Protein AF-A0A7K0R3N5-F1 (afdb_monomer_lite)

Sequence (73 aa):
MRTRQRTVSALVLAVVGMYASLLFASTAQAATAYRYWTYWQVSNSQWMFAQAGPASTTPANGSVEGWRFGISS

Secondary structure (DSSP, 8-state):
-HHHHHHHHHHHHHHHHHHHHHHSPPPP----SEEEEEEEEEETTEEEE-SS-GGG--PPTT--EEEEEEEE-

pLDDT: mean 91.18, std 8.14, range [61.03, 98.06]

Structure (mmCIF, N/CA/C/O backbone):
data_AF-A0A7K0R3N5-F1
#
_entry.id   AF-A0A7K0R3N5-F1
#
loop_
_atom_site.group_PDB
_atom_site.id
_atom_site.type_symbol
_atom_site.label_atom_id
_atom_site.label_alt_id
_atom_site.label_comp_id
_atom_site.label_asym_id
_atom_site.label_entity_id
_atom_site.label_seq_id
_atom_site.pdbx_PDB_ins_code
_atom_site.Cartn_x
_atom_site.Cartn_y
_atom_site.Cartn_z
_atom_site.occupancy
_atom_site.B_iso_or_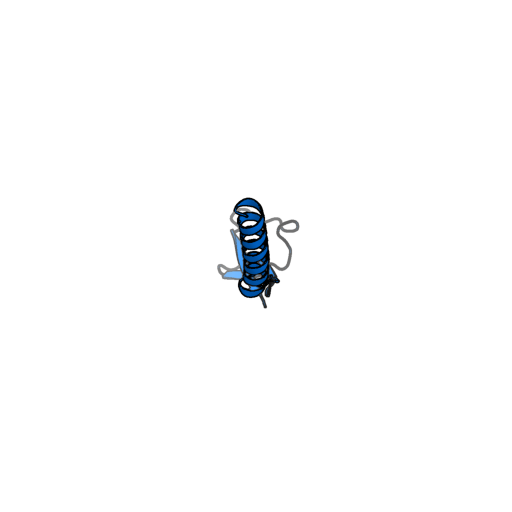equiv
_atom_site.auth_seq_id
_atom_site.auth_comp_id
_atom_site.auth_asym_id
_atom_site.auth_atom_id
_atom_site.pdbx_PDB_model_num
ATOM 1 N N . MET A 1 1 ? 18.237 12.310 -62.580 1.00 61.03 1 MET A N 1
ATOM 2 C CA . MET A 1 1 ? 19.319 12.378 -61.564 1.00 61.03 1 MET A CA 1
ATOM 3 C C . MET A 1 1 ? 18.807 12.783 -60.175 1.00 61.03 1 MET A C 1
ATOM 5 O O . MET A 1 1 ? 18.991 12.004 -59.250 1.00 61.03 1 MET A O 1
ATOM 9 N N . ARG A 1 2 ? 18.078 13.906 -60.024 1.00 69.00 2 ARG A N 1
ATOM 10 C CA . ARG A 1 2 ? 17.511 14.374 -58.733 1.00 69.00 2 ARG A CA 1
ATOM 11 C C . ARG A 1 2 ? 16.582 13.379 -58.010 1.00 69.00 2 ARG A C 1
ATOM 13 O O . ARG A 1 2 ? 16.613 13.304 -56.791 1.00 69.00 2 ARG A O 1
ATOM 20 N N . THR A 1 3 ? 15.773 12.597 -58.727 1.00 70.88 3 THR A N 1
ATOM 21 C CA . THR A 1 3 ? 14.866 11.589 -58.134 1.00 70.88 3 THR A CA 1
ATOM 22 C C . THR A 1 3 ? 15.615 10.415 -57.504 1.00 70.88 3 THR A C 1
ATOM 24 O O . THR A 1 3 ? 15.332 10.063 -56.366 1.00 70.88 3 THR A O 1
ATOM 27 N N . ARG A 1 4 ? 16.638 9.879 -58.186 1.00 73.38 4 ARG A N 1
ATOM 28 C CA . ARG A 1 4 ? 17.515 8.826 -57.641 1.00 73.38 4 ARG A CA 1
ATOM 29 C C . ARG A 1 4 ? 18.264 9.285 -56.388 1.00 73.38 4 ARG A C 1
ATOM 31 O O . ARG A 1 4 ? 18.364 8.524 -55.436 1.00 73.38 4 ARG A O 1
ATOM 38 N N . GLN A 1 5 ? 18.737 10.532 -56.364 1.00 79.88 5 GLN A N 1
ATOM 39 C CA . GLN A 1 5 ? 19.402 11.099 -55.186 1.00 79.88 5 GLN A CA 1
ATOM 40 C C . GLN A 1 5 ? 18.456 11.206 -53.982 1.00 79.88 5 GLN A C 1
ATOM 42 O O . GLN A 1 5 ? 18.843 10.836 -52.881 1.00 79.88 5 GLN A O 1
ATOM 47 N N . ARG A 1 6 ? 17.194 11.611 -54.191 1.00 82.44 6 ARG A N 1
ATOM 48 C CA . ARG A 1 6 ? 16.179 11.671 -53.121 1.00 82.44 6 ARG A CA 1
ATOM 49 C C . ARG A 1 6 ? 15.862 10.292 -52.539 1.00 82.44 6 ARG A C 1
ATOM 51 O O . ARG A 1 6 ? 15.744 10.170 -51.325 1.00 82.44 6 ARG A O 1
ATOM 58 N N . THR A 1 7 ? 15.768 9.260 -53.379 1.00 84.62 7 THR A N 1
ATOM 59 C CA . THR A 1 7 ? 15.532 7.878 -52.926 1.00 84.62 7 THR A CA 1
ATOM 60 C C . THR A 1 7 ? 16.710 7.329 -52.123 1.00 84.62 7 THR A C 1
ATOM 62 O O . THR A 1 7 ? 16.501 6.717 -51.081 1.00 84.62 7 THR A O 1
ATOM 65 N N . VAL A 1 8 ? 17.947 7.586 -52.561 1.00 88.44 8 VAL A N 1
ATOM 66 C CA . VAL A 1 8 ? 19.153 7.170 -51.825 1.00 88.44 8 VAL A CA 1
ATOM 67 C C . VAL A 1 8 ? 19.241 7.880 -50.474 1.00 88.44 8 VAL A C 1
ATOM 69 O O . VAL A 1 8 ? 19.459 7.222 -49.463 1.00 88.44 8 VAL A O 1
ATOM 72 N N . SER A 1 9 ? 19.000 9.193 -50.420 1.00 90.06 9 SER A N 1
ATOM 73 C CA . SER A 1 9 ? 18.965 9.929 -49.150 1.00 90.06 9 SER A CA 1
ATOM 74 C C . SER A 1 9 ? 17.874 9.413 -48.208 1.00 90.06 9 SER A C 1
ATOM 76 O O . SER A 1 9 ? 18.124 9.274 -47.016 1.00 90.06 9 SER A O 1
ATOM 78 N N . ALA A 1 10 ? 16.690 9.081 -48.731 1.00 91.69 10 ALA A N 1
ATOM 79 C CA . ALA A 1 10 ? 15.611 8.502 -47.934 1.00 91.69 10 ALA A CA 1
ATOM 80 C C . ALA A 1 10 ? 15.987 7.126 -47.358 1.00 91.69 10 ALA A C 1
ATOM 82 O O . ALA A 1 10 ? 15.729 6.867 -46.186 1.00 91.69 10 ALA A O 1
ATOM 83 N N . LEU A 1 11 ? 16.646 6.271 -48.149 1.00 95.00 11 LEU A N 1
ATOM 84 C CA . LEU A 1 11 ? 17.143 4.970 -47.690 1.00 95.00 11 LEU A CA 1
ATOM 85 C C . LEU A 1 11 ? 18.212 5.117 -46.605 1.00 95.00 11 LEU A C 1
ATOM 87 O O . LEU A 1 11 ? 18.144 4.434 -45.589 1.00 95.00 11 LEU A O 1
ATOM 91 N N . VAL A 1 12 ? 19.162 6.037 -46.781 1.00 95.75 12 VAL A N 1
ATOM 92 C CA . VAL A 1 12 ? 20.200 6.306 -45.774 1.00 95.75 12 VAL A CA 1
ATOM 93 C C . VAL A 1 12 ? 19.577 6.805 -44.471 1.00 95.75 12 VAL A C 1
ATOM 95 O O . VAL A 1 12 ? 19.924 6.307 -43.406 1.00 95.75 12 VAL A O 1
ATOM 98 N N . LEU A 1 13 ? 18.618 7.732 -44.537 1.00 96.50 13 LEU A N 1
ATOM 99 C CA . LEU A 1 13 ? 17.915 8.225 -43.350 1.00 96.50 13 LEU A CA 1
ATOM 100 C C . LEU A 1 13 ? 17.102 7.128 -42.655 1.00 96.50 13 LEU A C 1
ATOM 102 O O . LEU A 1 13 ? 17.096 7.073 -41.429 1.00 96.50 13 LEU A O 1
ATOM 106 N N . ALA A 1 14 ? 16.460 6.237 -43.412 1.00 95.56 14 ALA A N 1
ATOM 107 C CA . ALA A 1 14 ? 15.732 5.104 -42.847 1.00 95.56 14 ALA A CA 1
ATOM 108 C C . ALA A 1 14 ? 16.674 4.143 -42.108 1.00 95.56 14 ALA A C 1
ATOM 110 O O . ALA A 1 14 ? 16.388 3.731 -40.987 1.00 95.56 14 ALA A O 1
ATOM 111 N N . VAL A 1 15 ? 17.827 3.839 -42.706 1.00 96.56 15 VAL A N 1
ATOM 112 C CA . VAL A 1 15 ? 18.852 2.979 -42.107 1.00 96.56 15 VAL A CA 1
ATOM 113 C C . VAL A 1 15 ? 19.430 3.618 -40.841 1.00 96.56 15 VAL A C 1
ATOM 115 O O . VAL A 1 15 ? 19.485 2.970 -39.798 1.00 96.56 15 VAL A O 1
ATOM 118 N N . VAL A 1 16 ? 19.788 4.904 -40.890 1.00 96.38 16 VAL A N 1
ATOM 119 C CA . VAL A 1 16 ? 20.265 5.656 -39.717 1.00 96.38 16 VAL A CA 1
ATOM 120 C C . VAL A 1 16 ? 19.203 5.700 -38.620 1.00 96.38 16 VAL A C 1
ATOM 122 O O . VAL A 1 16 ? 19.526 5.463 -37.460 1.00 96.38 16 VAL A O 1
ATOM 125 N N . GLY A 1 17 ? 17.938 5.942 -38.971 1.00 95.38 17 GLY A N 1
ATOM 126 C CA . GLY A 1 17 ? 16.822 5.919 -38.027 1.00 95.38 17 GLY A CA 1
ATOM 127 C C . GLY A 1 17 ? 16.641 4.551 -37.366 1.00 95.38 17 GLY A C 1
ATOM 128 O O . GLY A 1 17 ? 16.428 4.476 -36.158 1.00 95.38 17 GLY A O 1
ATOM 129 N N . MET A 1 18 ? 16.810 3.465 -38.125 1.00 94.56 18 MET A N 1
ATOM 130 C CA . MET A 1 18 ? 16.742 2.104 -37.594 1.00 94.56 18 MET A CA 1
ATOM 131 C C . MET A 1 18 ? 17.887 1.826 -36.611 1.00 94.56 18 MET A C 1
ATOM 133 O O . MET A 1 18 ? 17.639 1.350 -35.504 1.00 94.56 18 MET A O 1
ATOM 137 N N . TYR A 1 19 ? 19.126 2.194 -36.948 1.00 95.25 19 TYR A N 1
ATOM 138 C CA . TYR A 1 19 ? 20.256 2.047 -36.024 1.00 95.25 19 TYR A CA 1
ATOM 139 C C . TYR A 1 19 ? 20.115 2.925 -34.781 1.00 95.25 19 TYR A C 1
ATOM 141 O O . TYR A 1 19 ? 20.369 2.456 -33.675 1.00 95.25 19 TYR A O 1
ATOM 149 N N . ALA A 1 20 ? 19.649 4.164 -34.934 1.00 94.31 20 ALA A N 1
ATOM 150 C CA . ALA A 1 20 ? 19.367 5.036 -33.802 1.00 94.31 20 ALA A CA 1
ATOM 151 C C . ALA A 1 20 ? 18.306 4.417 -32.878 1.00 94.31 20 ALA A C 1
ATOM 153 O O . ALA A 1 20 ? 18.486 4.410 -31.665 1.00 94.31 20 ALA A O 1
ATOM 154 N N . SER A 1 21 ? 17.247 3.817 -33.431 1.00 89.75 21 SER A N 1
ATOM 155 C CA . SER A 1 21 ? 16.219 3.153 -32.620 1.00 89.75 21 SER A CA 1
ATOM 156 C C . SER A 1 21 ? 16.761 1.971 -31.812 1.00 89.75 21 SER A C 1
ATOM 158 O O . SER A 1 21 ? 16.326 1.766 -30.688 1.00 89.75 21 SER A O 1
ATOM 160 N N . LEU A 1 22 ? 17.752 1.241 -32.335 1.00 88.12 22 LEU A N 1
ATOM 161 C CA . LEU A 1 22 ? 18.404 0.138 -31.621 1.00 88.12 22 LEU A CA 1
ATOM 162 C C . LEU A 1 22 ? 19.369 0.636 -30.536 1.00 88.12 22 LEU A C 1
ATOM 164 O O . LEU A 1 22 ? 19.462 0.027 -29.475 1.00 88.12 22 LEU A O 1
ATOM 168 N N . LEU A 1 23 ? 20.082 1.736 -30.794 1.00 90.75 23 LEU A N 1
ATOM 169 C CA . LEU A 1 23 ? 21.074 2.299 -29.869 1.00 90.75 23 LEU A CA 1
ATOM 170 C C . LEU A 1 23 ? 20.442 3.094 -28.723 1.00 90.75 23 LEU A C 1
ATOM 172 O O . LEU A 1 23 ? 21.000 3.144 -27.630 1.00 90.75 23 LEU A O 1
ATOM 176 N N . PHE A 1 24 ? 19.291 3.717 -28.973 1.00 89.38 24 PHE A N 1
ATOM 177 C CA . PHE A 1 24 ? 18.585 4.562 -28.010 1.00 89.38 24 PHE A CA 1
ATOM 178 C C . PHE A 1 24 ? 17.276 3.935 -27.511 1.00 89.38 24 PHE A C 1
ATOM 180 O O . PHE A 1 24 ? 16.482 4.614 -26.859 1.00 89.38 24 PHE A O 1
ATOM 187 N N . ALA A 1 25 ? 17.036 2.649 -27.790 1.00 84.31 25 ALA A N 1
ATOM 188 C CA . ALA A 1 25 ? 15.940 1.918 -27.168 1.00 84.31 25 ALA A CA 1
ATOM 189 C C . ALA A 1 25 ? 16.156 1.865 -25.650 1.00 84.31 25 ALA A C 1
ATOM 191 O O . ALA A 1 25 ? 17.182 1.384 -25.166 1.00 84.31 25 ALA A O 1
ATOM 192 N N . SER A 1 26 ? 15.176 2.337 -24.881 1.00 83.06 26 SER A N 1
ATOM 193 C CA . SER A 1 26 ? 15.176 2.142 -23.433 1.00 83.06 26 SER A CA 1
ATOM 194 C C . SER A 1 26 ? 15.011 0.659 -23.108 1.00 83.06 26 SER A C 1
ATOM 196 O O . SER A 1 26 ? 14.228 -0.039 -23.758 1.00 83.06 26 SER A O 1
ATOM 198 N N . THR A 1 27 ? 15.686 0.179 -22.066 1.00 80.31 27 THR A N 1
ATOM 199 C CA . THR A 1 27 ? 15.480 -1.185 -21.576 1.00 80.31 27 THR A CA 1
ATOM 200 C C . THR A 1 27 ? 14.045 -1.360 -21.080 1.00 80.31 27 THR A C 1
ATOM 202 O O . THR A 1 27 ? 13.493 -0.495 -20.397 1.00 80.31 27 THR A O 1
ATOM 205 N N . ALA A 1 28 ? 13.422 -2.491 -21.418 1.00 76.12 28 ALA A N 1
ATOM 206 C CA . ALA A 1 28 ? 12.154 -2.867 -20.811 1.00 76.12 28 ALA A CA 1
ATOM 207 C C . ALA A 1 28 ? 12.387 -3.105 -19.310 1.00 76.12 28 ALA A C 1
ATOM 209 O O . ALA A 1 28 ? 13.173 -3.975 -18.931 1.00 76.12 28 ALA A O 1
ATOM 210 N N . GLN A 1 29 ? 11.739 -2.315 -18.450 1.00 76.06 29 GLN A N 1
ATOM 211 C CA . GLN A 1 29 ? 11.859 -2.479 -17.004 1.00 76.06 29 GLN A CA 1
ATOM 212 C C . GLN A 1 29 ? 10.861 -3.527 -16.513 1.00 76.06 29 GLN A C 1
ATOM 214 O O . GLN A 1 29 ? 9.650 -3.319 -16.567 1.00 76.06 29 GLN A O 1
ATOM 219 N N . ALA A 1 30 ? 11.370 -4.649 -16.008 1.00 72.00 30 ALA A N 1
ATOM 220 C CA . ALA A 1 30 ? 10.575 -5.554 -15.191 1.00 72.00 30 ALA A CA 1
ATOM 221 C C . ALA A 1 30 ? 10.432 -4.968 -13.779 1.00 72.00 30 ALA A C 1
ATOM 223 O O . ALA A 1 30 ? 11.342 -4.304 -13.276 1.00 72.00 30 ALA A O 1
ATOM 224 N N . ALA A 1 31 ? 9.297 -5.213 -13.122 1.00 80.06 31 ALA A N 1
ATOM 225 C CA . ALA A 1 31 ? 9.137 -4.827 -11.727 1.00 80.06 31 ALA A CA 1
ATOM 226 C C . ALA A 1 31 ? 10.151 -5.605 -10.873 1.00 80.06 31 ALA A C 1
ATOM 228 O O . ALA A 1 31 ? 10.035 -6.813 -10.711 1.00 80.06 31 ALA A O 1
ATOM 229 N N . THR A 1 32 ? 11.140 -4.902 -10.322 1.00 83.44 32 THR A N 1
ATOM 230 C CA . THR A 1 32 ? 12.189 -5.479 -9.463 1.00 83.44 32 THR A CA 1
ATOM 231 C C . THR A 1 32 ? 11.741 -5.693 -8.018 1.00 83.44 32 THR A C 1
ATOM 233 O O . THR A 1 32 ? 12.526 -6.151 -7.198 1.00 83.44 32 THR A O 1
ATOM 236 N N . ALA A 1 33 ? 10.502 -5.319 -7.690 1.00 88.00 33 ALA A N 1
ATOM 237 C CA . ALA A 1 33 ? 9.957 -5.391 -6.346 1.00 88.00 33 ALA A CA 1
ATOM 238 C C . ALA A 1 33 ? 8.426 -5.500 -6.362 1.00 88.00 33 ALA A C 1
ATOM 240 O O . ALA A 1 33 ? 7.743 -4.862 -7.179 1.00 88.00 33 ALA A O 1
ATOM 241 N N . TYR A 1 34 ? 7.897 -6.258 -5.406 1.00 92.38 34 TYR A N 1
ATOM 242 C CA . TYR A 1 34 ? 6.475 -6.364 -5.112 1.00 92.38 34 TYR A CA 1
ATOM 243 C C . TYR A 1 34 ? 5.982 -5.096 -4.423 1.00 92.38 34 TYR A C 1
ATOM 245 O O . TYR A 1 34 ? 6.583 -4.622 -3.461 1.00 92.38 34 TYR A O 1
ATOM 253 N N . ARG A 1 35 ? 4.862 -4.557 -4.911 1.00 95.12 35 ARG A N 1
ATOM 254 C CA . ARG A 1 35 ? 4.183 -3.380 -4.358 1.00 95.12 35 ARG A CA 1
ATOM 255 C C . ARG A 1 35 ? 2.845 -3.816 -3.804 1.00 95.12 35 ARG A C 1
ATOM 257 O O . ARG A 1 35 ? 2.042 -4.390 -4.535 1.00 95.12 35 ARG A O 1
ATOM 264 N N . TYR A 1 36 ? 2.616 -3.559 -2.528 1.00 95.69 36 TYR A N 1
ATOM 265 C CA . TYR A 1 36 ? 1.431 -4.055 -1.847 1.00 95.69 36 TYR A CA 1
ATOM 266 C C . TYR A 1 36 ? 1.006 -3.113 -0.729 1.00 95.69 36 TYR A C 1
ATOM 268 O O . TYR A 1 36 ? 1.797 -2.333 -0.196 1.00 95.69 36 TYR A O 1
ATOM 276 N N . TRP A 1 37 ? -0.270 -3.194 -0.376 1.00 97.44 37 TRP A N 1
ATOM 277 C CA . TRP A 1 37 ? -0.799 -2.580 0.830 1.00 97.44 37 TRP A CA 1
ATOM 278 C C . TRP A 1 37 ? -0.831 -3.626 1.937 1.00 97.44 37 TRP A C 1
ATOM 280 O O . TRP A 1 37 ? -1.362 -4.719 1.757 1.00 97.44 37 TRP A O 1
ATOM 290 N N . THR A 1 38 ? -0.256 -3.285 3.083 1.00 97.31 38 THR A N 1
ATOM 291 C CA . THR A 1 38 ? -0.382 -4.062 4.319 1.00 97.31 38 THR A CA 1
ATOM 292 C C . THR A 1 38 ? -1.508 -3.505 5.161 1.00 97.31 38 THR A C 1
ATOM 294 O O . THR A 1 38 ? -1.746 -2.298 5.147 1.00 97.31 38 THR A O 1
ATOM 297 N N . TYR A 1 39 ? -2.184 -4.380 5.892 1.00 98.06 39 TYR A N 1
ATOM 298 C CA . TYR A 1 39 ? -3.345 -4.041 6.698 1.00 98.06 39 TYR A CA 1
ATOM 299 C C . TYR A 1 39 ? -2.996 -4.135 8.189 1.00 98.06 39 TYR A C 1
ATOM 301 O O . TYR A 1 39 ? -2.321 -5.067 8.631 1.00 98.06 39 TYR A O 1
ATOM 309 N N . TRP A 1 40 ? -3.398 -3.111 8.936 1.00 97.94 40 TRP A N 1
ATOM 310 C CA . TRP A 1 40 ? -3.000 -2.866 10.319 1.00 97.94 40 TRP A CA 1
ATOM 311 C C . TRP A 1 40 ? -4.208 -2.447 11.153 1.00 97.94 40 TRP A C 1
ATOM 313 O O . TRP A 1 40 ? -5.140 -1.822 10.646 1.00 97.94 40 TRP A O 1
ATOM 323 N N . GLN A 1 41 ? -4.162 -2.744 12.449 1.00 97.44 41 GLN A N 1
ATOM 324 C CA . GLN A 1 41 ? -5.182 -2.354 13.421 1.00 97.44 41 GLN A CA 1
ATOM 325 C C . GLN A 1 41 ? -4.524 -1.737 14.652 1.00 97.44 41 GLN A C 1
ATOM 327 O O . GLN A 1 41 ? -3.410 -2.115 15.026 1.00 97.44 41 GLN A O 1
ATOM 332 N N . VAL A 1 42 ? -5.211 -0.794 15.293 1.00 96.75 42 VAL A N 1
ATOM 333 C CA . VAL A 1 42 ? -4.793 -0.286 16.601 1.00 96.75 42 VAL A CA 1
ATOM 334 C C . VAL A 1 42 ? -5.322 -1.208 17.695 1.00 96.75 42 VAL A C 1
ATOM 336 O O . VAL A 1 42 ? -6.527 -1.414 17.815 1.00 96.75 42 VAL A O 1
ATOM 339 N N . SER A 1 43 ? -4.422 -1.728 18.525 1.00 93.25 43 SER A N 1
ATOM 340 C CA . SER A 1 43 ? -4.739 -2.510 19.722 1.00 93.25 43 SER A CA 1
ATOM 341 C C . SER A 1 43 ? -3.848 -2.054 20.872 1.00 93.25 43 SER A C 1
ATOM 343 O O . SER A 1 43 ? -2.662 -1.800 20.672 1.00 93.25 43 SER A O 1
ATOM 345 N N . ASN A 1 44 ? -4.419 -1.885 22.070 1.00 92.81 44 ASN A N 1
ATOM 346 C CA . ASN A 1 44 ? -3.722 -1.328 23.240 1.00 92.81 44 ASN A CA 1
ATOM 347 C C . ASN A 1 44 ? -2.959 -0.024 22.928 1.00 92.81 44 ASN A C 1
ATOM 349 O O . ASN A 1 44 ? -1.818 0.163 23.347 1.00 92.81 44 ASN A O 1
ATOM 353 N N . SER A 1 45 ? -3.584 0.866 22.148 1.00 94.19 45 SER A N 1
ATOM 354 C CA . SER A 1 45 ? -2.997 2.135 21.686 1.00 94.19 45 SER A CA 1
ATOM 355 C C . SER A 1 45 ? -1.717 1.989 20.846 1.00 94.19 45 SER A C 1
ATOM 357 O O . SER A 1 45 ? -0.947 2.941 20.726 1.00 94.19 45 SER A O 1
ATOM 359 N N . GLN A 1 46 ? -1.484 0.822 20.240 1.00 97.19 46 GLN A N 1
ATOM 360 C CA . GLN A 1 46 ? -0.344 0.552 19.365 1.00 97.19 46 GLN A CA 1
ATOM 361 C C . GLN A 1 46 ? -0.790 -0.016 18.018 1.00 97.19 46 GLN A C 1
ATOM 363 O O . GLN A 1 46 ? -1.778 -0.742 17.925 1.00 97.19 46 GLN A O 1
ATOM 368 N N . TRP A 1 47 ? -0.038 0.296 16.962 1.00 97.62 47 TRP A N 1
ATOM 369 C CA . TRP A 1 47 ? -0.249 -0.292 15.642 1.00 97.62 47 TRP A CA 1
ATOM 370 C C . TRP A 1 47 ? 0.257 -1.730 15.611 1.00 97.62 47 TRP A C 1
ATOM 372 O O . TRP A 1 47 ? 1.438 -1.988 15.837 1.00 97.62 47 TRP A O 1
ATOM 382 N N . MET A 1 48 ? -0.633 -2.655 15.275 1.00 96.94 48 MET A N 1
ATOM 383 C CA . MET A 1 48 ? -0.333 -4.073 15.132 1.00 96.94 48 MET A CA 1
ATOM 384 C C . MET A 1 48 ? -0.667 -4.544 13.720 1.00 96.94 48 MET A C 1
ATOM 386 O O . MET A 1 48 ? -1.662 -4.121 13.127 1.00 96.94 48 MET A O 1
ATOM 390 N N . PHE A 1 49 ? 0.176 -5.421 13.171 1.00 96.62 49 PHE A N 1
ATOM 391 C CA . PHE A 1 49 ? -0.101 -6.051 11.884 1.00 96.62 49 PHE A CA 1
ATOM 392 C C . PHE A 1 49 ? -1.333 -6.948 12.026 1.00 96.62 49 PHE A C 1
ATOM 394 O O . PHE A 1 49 ? -1.411 -7.756 12.958 1.00 96.62 49 PHE A O 1
ATOM 401 N N . ALA A 1 50 ? -2.298 -6.798 11.122 1.00 96.62 50 ALA A N 1
ATOM 402 C CA . ALA A 1 50 ? -3.545 -7.539 11.211 1.00 96.62 50 ALA A CA 1
ATOM 403 C C . ALA A 1 50 ? -3.323 -9.029 10.906 1.00 96.62 50 ALA A C 1
ATOM 405 O O . ALA A 1 50 ? -2.656 -9.391 9.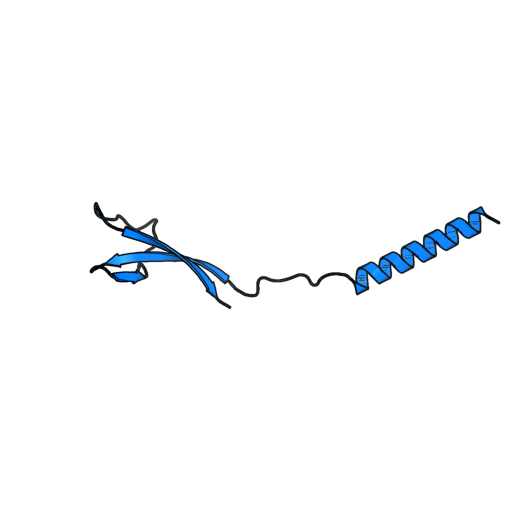938 1.00 96.62 50 ALA A O 1
ATOM 406 N N . GLN A 1 51 ? -3.905 -9.901 11.730 1.00 94.81 51 GLN A N 1
ATOM 407 C CA . GLN A 1 51 ? -3.814 -11.358 11.553 1.00 94.81 51 GLN A CA 1
ATOM 408 C C . GLN A 1 51 ? -4.783 -11.889 10.480 1.00 94.81 51 GLN A C 1
ATOM 410 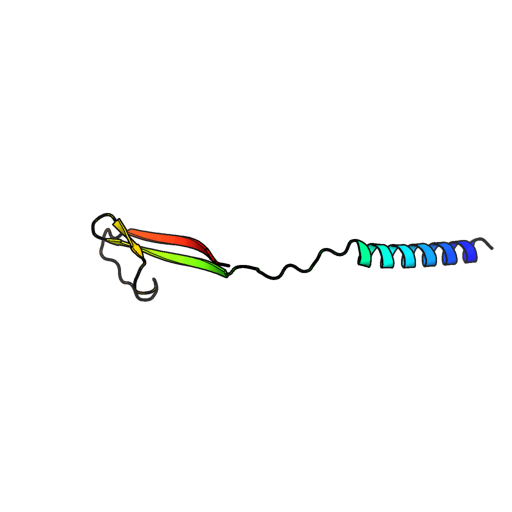O O . GLN A 1 51 ? -4.591 -12.985 9.963 1.00 94.81 51 GLN A O 1
ATOM 415 N N . ALA A 1 52 ? -5.814 -11.113 10.135 1.00 95.38 52 ALA A N 1
ATOM 416 C CA . ALA A 1 52 ? -6.789 -11.417 9.094 1.00 95.38 52 ALA A CA 1
ATOM 417 C C . ALA A 1 52 ? -6.908 -10.239 8.118 1.00 95.38 52 ALA A C 1
ATOM 419 O O . ALA A 1 52 ? -6.546 -9.110 8.445 1.00 95.38 52 ALA A O 1
ATOM 420 N N . GLY A 1 53 ? -7.420 -10.498 6.914 1.00 95.62 53 GLY A N 1
ATOM 421 C CA . GLY A 1 53 ? -7.675 -9.447 5.930 1.00 95.62 53 GLY A CA 1
ATOM 422 C C . GLY A 1 53 ? -8.870 -8.554 6.302 1.00 95.62 53 GLY A C 1
ATOM 423 O O . GLY A 1 53 ? -9.729 -8.962 7.090 1.00 95.62 53 GLY A O 1
ATOM 424 N N . PRO A 1 54 ? -8.989 -7.365 5.682 1.00 95.88 54 PRO A N 1
ATOM 425 C CA . PRO A 1 54 ? -10.086 -6.434 5.960 1.00 95.88 54 PRO A CA 1
ATOM 426 C C . PRO A 1 54 ? -11.462 -7.014 5.596 1.00 95.88 54 PRO A C 1
ATOM 428 O O . PRO A 1 54 ? -12.445 -6.726 6.261 1.00 95.88 54 PRO A O 1
ATOM 431 N N . ALA A 1 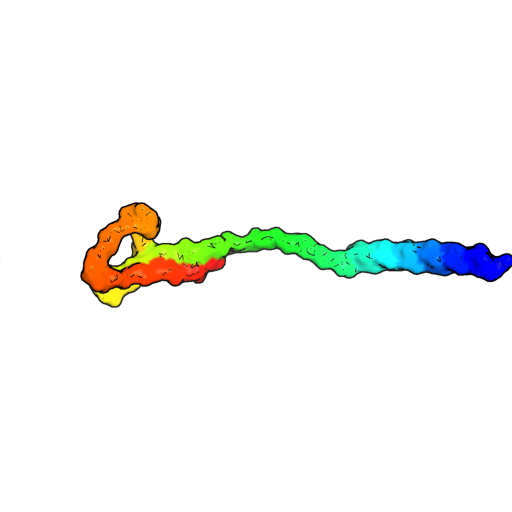55 ? -11.539 -7.902 4.597 1.00 96.69 55 ALA A N 1
ATOM 432 C CA . ALA A 1 55 ? -12.785 -8.580 4.222 1.00 96.69 55 ALA A CA 1
ATOM 433 C C . ALA A 1 55 ? -13.293 -9.584 5.277 1.00 96.69 55 ALA A C 1
ATOM 435 O O . ALA A 1 55 ? -14.448 -9.994 5.233 1.00 96.69 55 ALA A O 1
ATOM 436 N N . SER A 1 56 ? -12.428 -10.001 6.203 1.00 96.75 56 SER A N 1
ATOM 437 C CA . SER A 1 56 ? -12.733 -10.980 7.253 1.00 96.75 56 SER A CA 1
ATOM 438 C C . SER A 1 56 ? -12.708 -10.357 8.649 1.00 96.75 56 SER A C 1
ATOM 440 O O . SER A 1 56 ? -12.788 -11.079 9.639 1.00 96.75 56 SER A O 1
ATOM 442 N N . THR A 1 57 ? -12.577 -9.032 8.737 1.00 95.12 57 THR A N 1
ATOM 443 C CA . THR A 1 57 ? -12.552 -8.298 10.003 1.00 95.12 57 THR A CA 1
ATOM 444 C C . THR A 1 57 ? -13.883 -7.580 10.207 1.00 95.12 57 THR A C 1
ATOM 446 O O . THR A 1 57 ? -14.416 -6.968 9.287 1.00 95.12 57 THR A O 1
ATOM 449 N N . THR A 1 58 ? -14.419 -7.629 11.427 1.00 95.44 58 THR A N 1
ATOM 450 C CA . THR A 1 58 ? -15.577 -6.827 11.850 1.00 95.44 58 THR A CA 1
ATOM 451 C C . THR A 1 58 ? -15.157 -5.952 13.035 1.00 95.44 58 THR A C 1
ATOM 453 O O . THR A 1 58 ? -15.182 -6.425 14.172 1.00 95.44 58 THR A O 1
ATOM 456 N N . PRO A 1 59 ? -14.694 -4.712 12.793 1.00 93.38 59 PRO A N 1
ATOM 457 C CA . PRO A 1 59 ? -14.184 -3.838 13.847 1.00 93.38 59 PRO A CA 1
ATOM 458 C C . PRO A 1 59 ? -15.282 -3.423 14.828 1.00 93.38 59 PRO A C 1
ATOM 460 O O . PRO A 1 59 ? -16.442 -3.255 14.450 1.00 93.38 59 PRO A O 1
ATOM 463 N N . ALA A 1 60 ? -14.912 -3.214 16.091 1.00 94.56 60 ALA A N 1
ATOM 464 C CA . ALA A 1 60 ? -15.822 -2.641 17.072 1.00 94.56 60 ALA A CA 1
ATOM 465 C C . ALA A 1 60 ? -16.021 -1.136 16.818 1.00 94.56 60 ALA A C 1
ATOM 467 O O . ALA A 1 60 ? -15.213 -0.472 16.163 1.00 94.56 60 ALA A O 1
ATOM 468 N N . ASN A 1 61 ? -17.087 -0.563 17.379 1.00 96.69 61 ASN A N 1
ATOM 469 C CA . ASN A 1 61 ? -17.305 0.880 17.308 1.00 96.69 61 ASN A CA 1
ATOM 470 C C . ASN A 1 61 ? -16.122 1.633 17.937 1.00 96.69 61 ASN A C 1
ATOM 472 O O . ASN A 1 61 ? -15.743 1.367 19.076 1.00 96.69 61 ASN A O 1
ATOM 476 N N . GLY A 1 62 ? -15.560 2.585 17.191 1.00 95.19 62 GLY A N 1
ATOM 477 C CA . GLY A 1 62 ? -14.390 3.357 17.619 1.00 95.19 62 GLY A CA 1
ATOM 478 C C . GLY A 1 62 ? -13.043 2.669 17.377 1.00 95.19 62 GLY A C 1
ATOM 479 O O . GLY A 1 62 ? -12.012 3.245 17.719 1.00 95.19 62 GLY A O 1
ATOM 480 N N . SER A 1 63 ? -13.016 1.473 16.777 1.00 95.88 63 SER A N 1
ATOM 481 C CA . SER A 1 63 ? -11.773 0.870 16.292 1.00 95.88 63 SER A CA 1
ATOM 482 C C . SER A 1 63 ? -11.120 1.732 15.208 1.00 95.88 63 SER A C 1
ATOM 484 O O . SER A 1 63 ? -11.797 2.391 14.420 1.00 95.88 63 SER A O 1
ATOM 486 N N . VAL A 1 64 ? -9.787 1.692 15.155 1.00 96.50 64 VAL A N 1
ATOM 487 C CA . VAL A 1 64 ? -8.993 2.369 14.126 1.00 96.50 64 VAL A CA 1
ATOM 488 C C . VAL A 1 64 ? -8.246 1.323 13.311 1.00 96.50 64 VAL A C 1
ATOM 490 O O . VAL A 1 64 ? -7.479 0.519 13.846 1.00 96.50 64 VAL A O 1
ATOM 493 N N . GLU A 1 65 ? -8.469 1.364 12.005 1.00 97.19 65 GLU A N 1
ATOM 494 C CA . GLU A 1 65 ? -7.824 0.514 11.011 1.00 97.19 65 GLU A CA 1
ATOM 495 C C . GLU A 1 65 ? -6.905 1.353 10.124 1.00 97.19 65 GLU A C 1
ATOM 497 O O . GLU A 1 65 ? -7.084 2.565 9.982 1.00 97.19 65 GLU A O 1
ATOM 502 N N . GLY A 1 66 ? -5.905 0.715 9.521 1.00 97.19 66 GLY A N 1
ATOM 503 C CA . GLY A 1 66 ? -4.941 1.402 8.677 1.00 97.19 66 GLY A CA 1
ATOM 504 C C . GLY A 1 66 ? -4.393 0.530 7.560 1.00 97.19 66 GLY A C 1
ATOM 505 O O . GLY A 1 66 ? -4.310 -0.695 7.663 1.00 97.19 66 GLY A O 1
ATOM 506 N N . TRP A 1 67 ? -3.960 1.200 6.495 1.00 97.88 67 TRP A N 1
ATOM 507 C CA . TRP A 1 67 ? -3.250 0.587 5.383 1.00 97.88 67 TRP A CA 1
ATOM 508 C C . TRP A 1 67 ? -1.906 1.274 5.201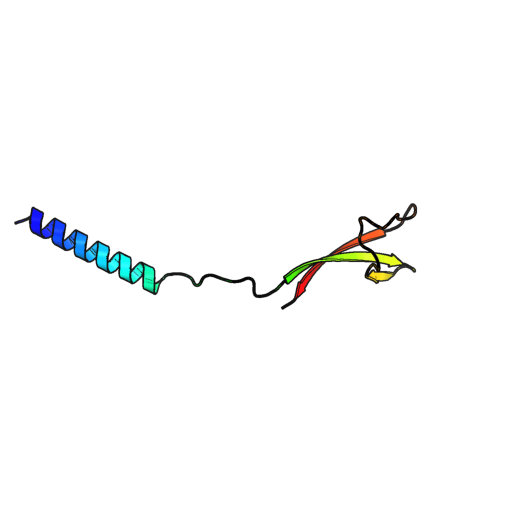 1.00 97.88 67 TRP A C 1
ATOM 510 O O . TRP A 1 67 ? -1.812 2.501 5.224 1.00 97.88 67 TRP A O 1
ATOM 520 N N . ARG A 1 68 ? -0.857 0.479 4.994 1.00 97.50 68 ARG A N 1
ATOM 521 C CA . ARG A 1 68 ? 0.492 0.985 4.728 1.00 97.50 68 ARG A CA 1
ATOM 522 C C . ARG A 1 68 ? 1.027 0.410 3.428 1.00 97.50 68 ARG A C 1
ATOM 524 O O . ARG A 1 68 ? 1.124 -0.810 3.284 1.00 97.50 68 ARG A O 1
ATOM 531 N N . PHE A 1 69 ? 1.389 1.290 2.500 1.00 97.25 69 PHE A N 1
ATOM 532 C CA . PHE A 1 69 ? 2.019 0.905 1.244 1.00 97.25 69 PHE A CA 1
ATOM 533 C C . PHE A 1 69 ? 3.463 0.469 1.498 1.00 97.25 69 PHE A C 1
ATOM 535 O O . PHE A 1 69 ? 4.210 1.153 2.203 1.00 97.25 69 PHE A O 1
ATOM 542 N N . GLY A 1 70 ? 3.836 -0.676 0.937 1.00 95.44 70 GLY A N 1
ATOM 543 C CA . GLY A 1 70 ? 5.158 -1.273 1.058 1.00 95.44 70 GLY A CA 1
ATOM 544 C C . GLY A 1 70 ? 5.706 -1.714 -0.293 1.00 95.44 70 GLY A C 1
ATOM 545 O O . GLY A 1 70 ? 4.959 -2.023 -1.225 1.00 95.44 70 GLY A O 1
ATOM 546 N N . ILE A 1 71 ? 7.035 -1.738 -0.376 1.00 95.69 71 ILE A N 1
ATOM 547 C CA . ILE A 1 71 ? 7.795 -2.251 -1.513 1.00 95.69 71 ILE A CA 1
ATOM 548 C C . ILE A 1 71 ? 8.776 -3.288 -0.962 1.00 95.69 71 ILE A C 1
ATOM 550 O O . ILE A 1 71 ? 9.533 -2.964 -0.049 1.00 95.69 71 ILE A O 1
ATOM 554 N N . SER A 1 72 ? 8.754 -4.510 -1.494 1.00 90.75 72 SER A N 1
ATOM 555 C CA . SER A 1 72 ? 9.692 -5.579 -1.125 1.00 90.75 72 SER A CA 1
ATOM 556 C C . SER A 1 72 ? 10.375 -6.127 -2.370 1.00 90.75 72 SER A C 1
ATOM 558 O O . SER A 1 72 ? 9.695 -6.516 -3.318 1.00 90.75 72 SER A O 1
ATOM 560 N N . SER A 1 73 ? 11.705 -6.135 -2.357 1.00 87.69 73 SER A N 1
ATOM 561 C CA . SER A 1 73 ? 12.585 -6.691 -3.395 1.00 87.69 73 SER A CA 1
ATOM 562 C C . SER A 1 73 ? 12.967 -8.130 -3.092 1.00 87.69 73 SER A C 1
ATOM 564 O O . SER A 1 73 ? 13.282 -8.373 -1.905 1.00 87.69 73 SER A O 1
#

Foldseek 3Di:
DVVVVVVVVVVVVVVVVVVCCVVPPDDDDDQPKDKDKFKWWQDPNDIDGDPDDPVPDDDDVPTDIDIDIDIGD

Radius of gyration: 29.05 Å; chains: 1; bounding box: 3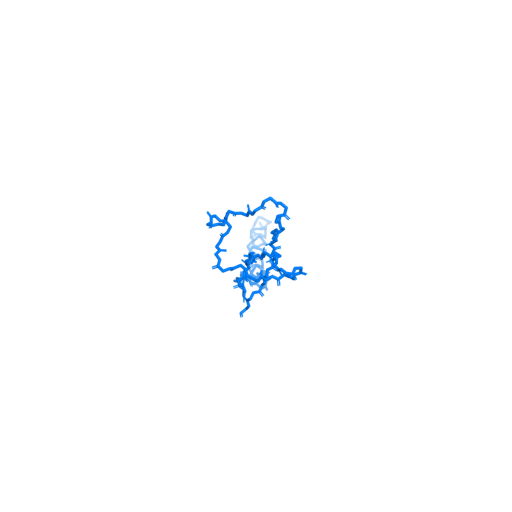8×26×85 Å